Protein AF-A0A354Z1L7-F1 (afdb_monomer_lite)

Secondary structure (DSSP, 8-state):
---SEEEEE-TT-HHHHHHHHHHHHTT--EEEEE--HHHIIIIIHHHHSS--S-EEE-TTS-EEE-

Foldseek 3Di:
DPQAKEWADDPPDVQSVVVVVVCVVVVGGYHYDYNDPCCQVPPCCVQPVDSDDTWMAHPVGHIDHD

Sequence (66 aa):
MDGTFTLYGTEVSLYSGKTRAYLRWKGIPFVEQLSTLAVYRQIIVPNIGRRVIPVVRTPEGDYLQD

pLDDT: mean 95.47, std 8.44, range [46.66, 98.5]

Radius of gyration: 11.02 Å; chains: 1; bounding box: 23×24×26 Å

Structure (mmCIF, N/CA/C/O backbone):
data_AF-A0A354Z1L7-F1
#
_entry.id   AF-A0A354Z1L7-F1
#
loop_
_atom_site.group_PDB
_atom_site.id
_atom_site.type_symbol
_atom_site.label_atom_id
_atom_site.label_alt_id
_atom_site.label_com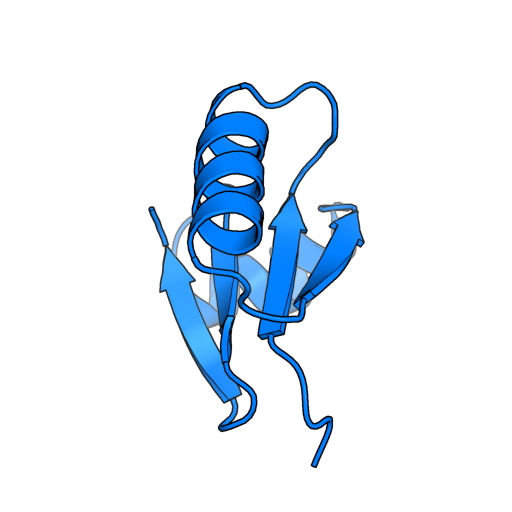p_id
_atom_site.label_asym_id
_atom_site.label_entity_id
_atom_site.label_seq_id
_atom_site.pdbx_PDB_ins_code
_atom_site.Cartn_x
_atom_site.Cartn_y
_atom_site.Cartn_z
_atom_site.occupancy
_atom_site.B_iso_or_equiv
_atom_site.auth_seq_id
_atom_site.a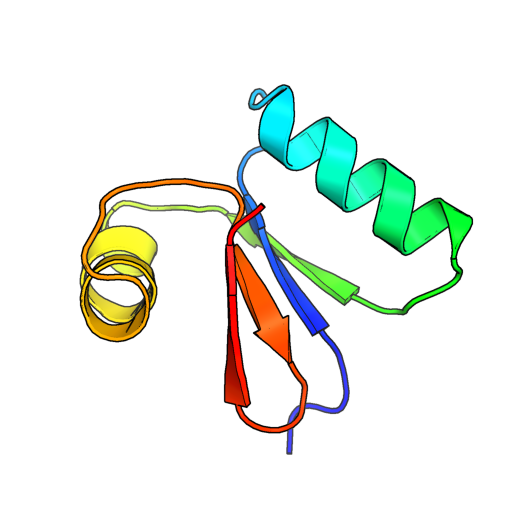uth_comp_id
_atom_site.auth_asym_id
_atom_site.auth_atom_id
_atom_site.pdbx_PDB_model_num
ATOM 1 N N . MET A 1 1 ? -4.455 -13.420 12.836 1.00 46.66 1 MET A N 1
ATOM 2 C CA . MET A 1 1 ? -5.179 -12.622 11.830 1.00 46.66 1 MET A CA 1
ATOM 3 C C . MET A 1 1 ? -4.708 -11.199 12.013 1.00 46.66 1 MET A C 1
ATOM 5 O O . MET A 1 1 ? -4.879 -10.667 13.104 1.00 46.66 1 MET A O 1
ATOM 9 N N . ASP A 1 2 ? -4.016 -10.647 11.020 1.00 58.06 2 ASP A N 1
ATOM 10 C CA . ASP A 1 2 ? -3.550 -9.262 11.075 1.00 58.06 2 ASP A CA 1
ATOM 11 C C . ASP A 1 2 ? -4.788 -8.368 10.957 1.00 58.06 2 ASP A C 1
ATOM 13 O O . ASP A 1 2 ? -5.421 -8.300 9.910 1.00 58.06 2 ASP A O 1
ATOM 17 N N . GLY A 1 3 ? -5.212 -7.774 12.072 1.00 77.19 3 GLY A N 1
ATOM 18 C CA . GLY A 1 3 ? -6.521 -7.124 12.212 1.00 77.19 3 GLY A CA 1
ATOM 19 C C . GLY A 1 3 ? -6.650 -5.757 11.535 1.00 77.19 3 GLY A C 1
ATOM 20 O O . GLY A 1 3 ? -7.323 -4.886 12.078 1.00 77.19 3 GLY A O 1
ATOM 21 N N . THR A 1 4 ? -5.972 -5.516 10.410 1.00 92.38 4 THR A N 1
ATOM 22 C CA . THR A 1 4 ? -5.981 -4.210 9.735 1.00 92.38 4 THR A CA 1
ATOM 23 C C . THR A 1 4 ? -5.805 -4.337 8.224 1.00 92.38 4 THR A C 1
ATOM 25 O O . THR A 1 4 ? -5.181 -5.280 7.734 1.00 92.38 4 THR A O 1
ATOM 28 N N . PHE A 1 5 ? -6.339 -3.373 7.475 1.00 97.50 5 PHE A N 1
ATOM 29 C CA . PHE A 1 5 ? -6.144 -3.310 6.029 1.00 97.50 5 PHE A CA 1
ATOM 30 C C . PHE A 1 5 ? -4.677 -3.007 5.696 1.00 97.50 5 PHE A C 1
ATOM 32 O O . PHE A 1 5 ? -3.998 -2.277 6.419 1.00 97.50 5 PHE A O 1
ATOM 39 N N . THR A 1 6 ? -4.183 -3.520 4.571 1.00 98.12 6 THR A N 1
ATOM 40 C CA . THR A 1 6 ? -2.855 -3.161 4.043 1.00 98.12 6 THR A CA 1
ATOM 41 C C . THR A 1 6 ? -2.998 -2.487 2.690 1.00 98.12 6 THR A C 1
ATOM 43 O O . THR A 1 6 ? -3.498 -3.105 1.758 1.00 98.12 6 THR A O 1
ATOM 46 N N . LEU A 1 7 ? -2.531 -1.247 2.559 1.00 98.38 7 LEU A N 1
ATOM 47 C CA . LEU A 1 7 ? -2.409 -0.547 1.282 1.00 98.38 7 LEU A CA 1
ATOM 48 C C . LEU A 1 7 ? -1.016 -0.801 0.693 1.00 98.38 7 LEU A C 1
ATOM 50 O O . LEU A 1 7 ? -0.024 -0.288 1.204 1.00 98.38 7 LEU A O 1
ATOM 54 N N . TYR A 1 8 ? -0.936 -1.550 -0.401 1.00 98.44 8 TYR A N 1
ATOM 55 C CA . TYR A 1 8 ? 0.256 -1.627 -1.239 1.00 98.44 8 TYR A CA 1
ATOM 56 C C . TYR A 1 8 ? 0.266 -0.431 -2.188 1.00 98.44 8 TYR A C 1
ATOM 58 O O . TYR A 1 8 ? -0.501 -0.379 -3.154 1.00 98.44 8 TYR A O 1
ATOM 66 N N . GLY A 1 9 ? 1.117 0.549 -1.886 1.00 98.12 9 GLY A N 1
ATOM 67 C CA . GLY A 1 9 ? 1.216 1.794 -2.643 1.00 98.12 9 GLY A CA 1
ATOM 68 C C . GLY A 1 9 ? 2.635 2.347 -2.710 1.00 98.12 9 GLY A C 1
ATOM 69 O O . GLY A 1 9 ? 3.605 1.707 -2.289 1.00 98.12 9 GLY A O 1
ATOM 70 N N . THR A 1 10 ? 2.761 3.542 -3.275 1.00 97.88 10 THR A N 1
ATOM 71 C CA . THR A 1 10 ? 3.959 4.383 -3.158 1.00 97.88 10 THR A CA 1
ATOM 72 C C . THR A 1 10 ? 3.536 5.818 -2.856 1.00 97.88 10 THR A C 1
ATOM 74 O O . THR A 1 10 ? 2.435 6.244 -3.213 1.00 97.88 10 THR A O 1
ATOM 77 N N . GLU A 1 11 ? 4.402 6.586 -2.196 1.00 96.62 11 GLU A N 1
ATOM 78 C CA . GLU A 1 11 ? 4.092 7.973 -1.829 1.00 96.62 11 GLU A CA 1
ATOM 79 C C . GLU A 1 11 ? 3.880 8.863 -3.065 1.00 96.62 11 GLU A C 1
ATOM 81 O O . GLU A 1 11 ? 2.914 9.619 -3.123 1.00 96.62 11 GLU A O 1
ATOM 86 N N . VAL A 1 12 ? 4.716 8.688 -4.094 1.00 97.25 12 VAL A N 1
ATOM 87 C CA . VAL A 1 12 ? 4.674 9.456 -5.354 1.00 97.25 12 VAL A CA 1
ATOM 88 C C . VAL A 1 12 ? 3.512 9.081 -6.286 1.00 97.25 12 VAL A C 1
ATOM 90 O O . VAL A 1 12 ? 3.268 9.768 -7.275 1.00 97.25 12 VAL A O 1
ATOM 93 N N . SER A 1 13 ? 2.794 7.986 -6.016 1.00 97.81 13 SER A N 1
ATOM 94 C CA . SER A 1 13 ? 1.661 7.555 -6.840 1.00 97.81 13 SER A CA 1
ATOM 95 C C . SER A 1 13 ? 0.397 8.334 -6.473 1.00 97.81 13 SER A C 1
ATOM 97 O O . SER A 1 13 ? -0.162 8.151 -5.391 1.00 97.81 13 SER A O 1
ATOM 99 N N . LEU A 1 14 ? -0.105 9.152 -7.406 1.00 97.81 14 LEU A N 1
ATOM 100 C CA . LEU A 1 14 ? -1.364 9.891 -7.237 1.00 97.81 14 LEU A CA 1
ATOM 101 C C . LEU A 1 14 ? -2.556 8.957 -6.976 1.00 97.81 14 LEU A C 1
ATOM 103 O O . LEU A 1 14 ? -3.398 9.257 -6.133 1.00 97.81 14 LEU A O 1
ATOM 107 N N . TYR A 1 15 ? -2.592 7.795 -7.637 1.00 97.69 15 TYR A N 1
ATOM 108 C CA . TYR A 1 15 ? -3.617 6.771 -7.411 1.00 97.69 15 TYR A CA 1
ATOM 109 C C . TYR A 1 15 ? -3.537 6.197 -5.992 1.00 97.69 15 TYR A C 1
ATOM 111 O O . TYR A 1 15 ? -4.548 6.119 -5.298 1.00 97.69 15 TYR A O 1
ATOM 119 N N . SER A 1 16 ? -2.326 5.901 -5.501 1.00 98.25 16 SER A N 1
ATOM 120 C CA . SER A 1 16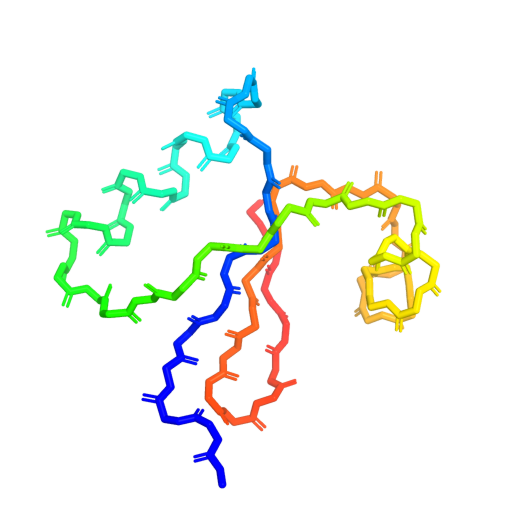 ? -2.142 5.485 -4.099 1.00 98.25 16 SER A CA 1
ATOM 121 C C . SER A 1 16 ? -2.566 6.592 -3.130 1.00 98.25 16 SER A C 1
ATOM 123 O O . SER A 1 16 ? -3.208 6.311 -2.121 1.00 98.25 16 SER A O 1
ATOM 125 N N . GLY A 1 17 ? -2.276 7.855 -3.459 1.00 98.12 17 GLY A N 1
ATOM 126 C CA . GLY A 1 17 ? -2.739 9.024 -2.710 1.00 98.12 17 GLY A CA 1
ATOM 127 C C . GLY A 1 17 ? -4.254 9.125 -2.600 1.00 98.12 17 GLY A C 1
ATOM 128 O O . GLY A 1 17 ? -4.762 9.364 -1.504 1.00 98.12 17 GLY A O 1
ATOM 129 N N . LYS A 1 18 ? -4.976 8.873 -3.694 1.00 98.06 18 LYS A N 1
ATOM 130 C CA . LYS A 1 18 ? -6.443 8.848 -3.719 1.00 98.06 18 LYS A CA 1
ATOM 131 C C . LYS A 1 18 ? -7.001 7.771 -2.780 1.00 98.06 18 LYS A C 1
ATOM 133 O O . LYS A 1 18 ? -7.817 8.091 -1.915 1.00 98.06 18 LYS A O 1
ATOM 138 N N . THR A 1 19 ? -6.530 6.527 -2.881 1.00 98.06 19 THR A N 1
ATOM 139 C CA . THR A 1 19 ? -6.981 5.427 -2.004 1.00 98.06 19 THR A CA 1
ATOM 140 C C . THR A 1 19 ? -6.630 5.688 -0.541 1.00 98.06 19 THR A C 1
ATOM 142 O O . THR A 1 19 ? -7.481 5.541 0.336 1.00 98.06 19 THR A O 1
ATOM 145 N N . ARG A 1 20 ? -5.409 6.163 -0.266 1.00 98.19 20 ARG A N 1
ATOM 146 C CA . ARG A 1 20 ? -4.953 6.556 1.077 1.00 98.19 20 ARG A CA 1
ATOM 147 C C . ARG A 1 20 ? -5.842 7.638 1.685 1.00 98.19 20 ARG A C 1
ATOM 149 O O . ARG A 1 20 ? -6.231 7.532 2.847 1.00 98.19 20 ARG A O 1
ATOM 156 N N . ALA A 1 21 ? -6.171 8.674 0.913 1.00 98.12 21 ALA A N 1
ATOM 157 C CA . ALA A 1 21 ? -7.054 9.748 1.354 1.00 98.12 21 ALA A CA 1
ATOM 158 C C . ALA A 1 21 ? -8.460 9.223 1.673 1.00 98.12 21 ALA A C 1
ATOM 160 O O . ALA A 1 21 ? -9.026 9.604 2.694 1.00 98.12 21 ALA A O 1
ATOM 161 N N . TYR A 1 22 ? -8.991 8.307 0.859 1.00 97.56 22 TYR A N 1
ATOM 162 C CA . TYR A 1 22 ? -10.306 7.711 1.091 1.00 97.56 22 TYR A CA 1
ATOM 163 C C . TYR A 1 22 ? -10.356 6.855 2.365 1.00 97.56 22 TYR A C 1
ATOM 165 O O . TYR A 1 22 ? -11.269 7.023 3.173 1.00 97.56 22 TYR A O 1
A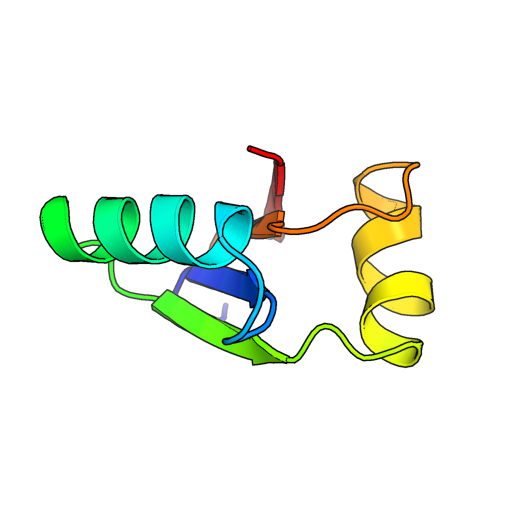TOM 173 N N . LEU A 1 23 ? -9.357 5.991 2.587 1.00 97.12 23 LEU A N 1
ATOM 174 C CA . LEU A 1 23 ? -9.259 5.175 3.807 1.00 97.12 23 LEU A CA 1
ATOM 175 C C . LEU A 1 23 ? -9.197 6.056 5.061 1.00 97.12 23 LEU A C 1
ATOM 177 O O . LEU A 1 23 ? -9.933 5.823 6.019 1.00 97.12 23 LEU A O 1
ATOM 181 N N . ARG A 1 24 ? -8.389 7.126 5.019 1.00 97.88 24 ARG A N 1
ATOM 182 C CA . ARG A 1 24 ? -8.317 8.127 6.096 1.00 97.88 24 ARG A CA 1
ATOM 183 C C . ARG A 1 24 ? -9.650 8.842 6.302 1.00 97.88 24 ARG A C 1
ATOM 185 O O . ARG A 1 24 ? -10.102 8.952 7.435 1.00 97.88 24 ARG A O 1
ATOM 192 N N . TRP A 1 25 ? -10.290 9.296 5.225 1.00 98.25 25 TRP A N 1
ATOM 193 C CA . TRP A 1 25 ? -11.579 9.990 5.287 1.00 98.25 25 TRP A CA 1
ATOM 194 C C . TRP A 1 25 ? -12.686 9.118 5.891 1.00 98.25 25 TRP A C 1
ATOM 196 O O . TRP A 1 25 ? -13.500 9.609 6.668 1.00 98.25 25 TRP A O 1
ATOM 206 N N . LYS A 1 26 ? -12.698 7.818 5.579 1.00 97.31 26 LYS A N 1
ATOM 207 C CA . LYS A 1 26 ? -13.637 6.846 6.157 1.00 97.31 26 LYS A CA 1
ATOM 208 C C . LYS A 1 26 ? -13.264 6.369 7.562 1.00 97.31 26 LYS A C 1
ATOM 210 O O . LYS A 1 26 ? -14.034 5.612 8.145 1.00 97.31 26 LYS A O 1
ATOM 215 N N . GLY A 1 27 ? -12.114 6.777 8.099 1.00 96.69 27 GLY A N 1
ATOM 216 C CA . GLY A 1 27 ? -11.631 6.313 9.398 1.00 96.69 27 GLY A CA 1
ATOM 217 C C . GLY A 1 27 ? -11.298 4.819 9.426 1.00 96.69 27 GLY A C 1
ATOM 218 O O . GLY A 1 27 ? -11.368 4.207 10.487 1.00 96.69 27 GLY A O 1
ATOM 219 N N . ILE A 1 28 ? -10.963 4.223 8.278 1.00 96.12 28 ILE A N 1
ATOM 220 C CA . ILE A 1 28 ? -10.582 2.811 8.186 1.00 96.12 28 ILE A CA 1
ATOM 221 C C . ILE A 1 28 ? -9.108 2.696 8.593 1.00 96.12 28 ILE A C 1
ATOM 223 O O . ILE A 1 28 ? -8.266 3.294 7.920 1.00 96.12 28 ILE A O 1
ATOM 227 N N . PRO A 1 29 ? -8.759 1.951 9.658 1.00 96.19 29 PRO A N 1
ATOM 228 C CA . PRO A 1 29 ? -7.367 1.711 10.015 1.00 96.19 29 PRO A CA 1
ATOM 229 C C . PRO A 1 29 ? -6.669 0.885 8.933 1.00 96.19 29 PRO A C 1
ATOM 231 O O . PRO A 1 29 ? -7.197 -0.128 8.471 1.00 96.19 29 PRO A O 1
ATOM 234 N N . PHE A 1 30 ? -5.477 1.318 8.531 1.00 97.25 30 PHE A N 1
ATOM 235 C CA . PHE A 1 30 ? -4.646 0.582 7.588 1.00 97.25 30 PHE A CA 1
ATOM 236 C C . PHE A 1 30 ? -3.165 0.822 7.858 1.00 97.25 3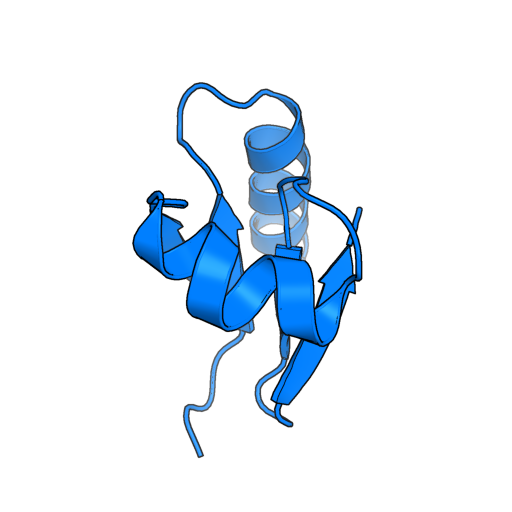0 PHE A C 1
ATOM 238 O O . PHE A 1 30 ? -2.773 1.854 8.410 1.00 97.25 30 PHE A O 1
ATOM 245 N N . VAL A 1 31 ? -2.346 -0.123 7.413 1.00 97.56 31 VAL A N 1
ATOM 246 C CA . VAL A 1 31 ? -0.905 0.063 7.250 1.00 97.56 31 VAL A CA 1
ATOM 247 C C . VAL A 1 31 ? -0.590 0.251 5.777 1.00 97.56 31 VAL A C 1
ATOM 249 O O . VAL A 1 31 ? -1.217 -0.358 4.910 1.00 97.56 31 VAL A O 1
ATOM 252 N N . GLU A 1 32 ? 0.378 1.104 5.477 1.00 97.38 32 GLU A N 1
ATOM 253 C CA . GLU A 1 32 ? 0.854 1.271 4.112 1.00 97.38 32 GLU A CA 1
ATOM 254 C C . GLU A 1 32 ? 2.185 0.552 3.925 1.00 97.38 32 GLU A C 1
ATOM 256 O O . GLU A 1 32 ? 3.137 0.774 4.672 1.00 97.38 32 GLU A O 1
ATOM 261 N N . GLN A 1 33 ? 2.242 -0.307 2.913 1.00 98.06 33 GLN A N 1
ATOM 262 C CA . GLN A 1 33 ? 3.428 -1.058 2.543 1.00 98.06 33 GLN A CA 1
ATOM 263 C C . GLN A 1 33 ? 3.935 -0.589 1.180 1.00 98.06 33 GLN A C 1
ATOM 265 O O . GLN A 1 33 ? 3.190 -0.524 0.199 1.00 98.06 33 GLN A O 1
ATOM 270 N N . LEU A 1 34 ? 5.236 -0.303 1.106 1.00 98.50 34 LEU A N 1
ATOM 271 C CA . LEU A 1 34 ? 5.879 0.113 -0.134 1.00 98.50 34 LEU A CA 1
ATOM 272 C C . LEU A 1 34 ? 5.777 -0.985 -1.202 1.00 98.50 34 LEU A C 1
ATOM 274 O O . LEU A 1 34 ? 6.157 -2.137 -0.977 1.00 98.50 34 LEU A O 1
ATOM 278 N N . SER A 1 35 ? 5.336 -0.604 -2.398 1.00 97.56 35 SER A N 1
ATOM 279 C CA . SER A 1 35 ? 5.165 -1.501 -3.547 1.00 97.56 35 SER A CA 1
ATOM 280 C C . SER A 1 35 ? 6.489 -1.818 -4.247 1.00 97.56 35 SER A C 1
ATOM 282 O O . SER A 1 35 ? 6.757 -1.364 -5.359 1.00 97.56 35 SER A O 1
ATOM 284 N N . THR A 1 36 ? 7.351 -2.584 -3.581 1.00 98.38 36 THR A N 1
ATOM 285 C CA . THR A 1 36 ? 8.634 -3.036 -4.141 1.00 98.38 36 THR A CA 1
ATOM 286 C C . THR A 1 36 ? 8.442 -4.087 -5.239 1.00 98.38 36 THR A C 1
ATOM 288 O O . THR A 1 36 ? 7.376 -4.687 -5.381 1.00 98.38 36 THR A O 1
ATOM 291 N N . LEU A 1 37 ? 9.504 -4.393 -5.993 1.00 98.00 37 LEU A N 1
ATOM 292 C CA . LEU A 1 37 ? 9.478 -5.477 -6.983 1.00 98.00 37 LEU A CA 1
ATOM 293 C C . LEU A 1 37 ? 9.068 -6.830 -6.368 1.00 98.00 37 LEU A C 1
ATOM 295 O O . LEU A 1 37 ? 8.374 -7.611 -7.019 1.00 98.00 37 LEU A O 1
ATOM 299 N N . ALA A 1 38 ? 9.473 -7.100 -5.123 1.00 98.38 38 ALA A N 1
ATOM 300 C CA . ALA A 1 38 ? 9.075 -8.308 -4.404 1.00 98.38 38 ALA A CA 1
ATOM 301 C C . ALA A 1 38 ? 7.563 -8.324 -4.137 1.00 98.38 38 ALA A C 1
ATOM 303 O O . ALA A 1 38 ? 6.910 -9.314 -4.456 1.00 98.38 38 ALA A O 1
ATOM 304 N N . VAL A 1 39 ? 6.993 -7.204 -3.674 1.00 98.25 39 VAL A N 1
ATOM 305 C CA . VAL A 1 39 ? 5.538 -7.049 -3.484 1.00 98.25 39 VAL A CA 1
ATOM 306 C C . VAL A 1 39 ? 4.786 -7.265 -4.797 1.00 98.25 39 VAL A C 1
ATOM 308 O O . VAL A 1 39 ? 3.798 -7.998 -4.825 1.00 98.25 39 VAL A O 1
ATOM 311 N N . TYR A 1 40 ? 5.281 -6.722 -5.913 1.00 98.38 40 TYR A N 1
ATOM 312 C CA . TYR A 1 40 ? 4.671 -6.980 -7.218 1.00 98.38 40 TYR A CA 1
ATOM 313 C C . TYR A 1 40 ? 4.651 -8.467 -7.581 1.00 98.38 40 TYR A C 1
ATOM 315 O O . TYR A 1 40 ? 3.621 -8.980 -8.014 1.00 98.38 40 TYR A O 1
ATOM 323 N N . ARG A 1 41 ? 5.784 -9.158 -7.419 1.00 98.31 41 ARG A N 1
ATOM 324 C CA . ARG A 1 41 ? 5.941 -10.564 -7.824 1.00 98.31 41 ARG A CA 1
ATOM 325 C C . ARG A 1 41 ? 5.197 -11.538 -6.917 1.00 98.31 41 ARG A C 1
ATOM 327 O O . ARG A 1 41 ? 4.675 -12.526 -7.413 1.00 98.31 41 ARG A O 1
ATOM 334 N N . GLN A 1 42 ? 5.197 -11.282 -5.614 1.00 98.19 42 GLN A N 1
ATOM 335 C CA . GLN A 1 42 ? 4.718 -12.231 -4.608 1.00 98.19 42 GLN A CA 1
ATOM 336 C C . GLN A 1 42 ? 3.280 -11.958 -4.172 1.00 98.19 42 GLN A C 1
ATOM 338 O O . GLN A 1 42 ? 2.619 -12.871 -3.693 1.00 98.19 42 GLN A O 1
ATOM 343 N N . ILE A 1 43 ? 2.798 -10.722 -4.328 1.00 97.88 43 ILE A N 1
ATOM 344 C CA . ILE A 1 43 ? 1.499 -10.300 -3.797 1.00 97.88 43 ILE A CA 1
ATOM 345 C C . ILE A 1 43 ? 0.602 -9.779 -4.916 1.00 97.88 43 ILE A C 1
ATOM 347 O O . ILE A 1 43 ? -0.438 -10.367 -5.189 1.00 97.88 43 ILE A O 1
ATOM 351 N N . ILE A 1 44 ? 0.995 -8.703 -5.597 1.00 98.00 44 ILE A N 1
ATOM 352 C CA . ILE A 1 44 ? 0.087 -8.003 -6.518 1.00 98.00 44 ILE A CA 1
ATOM 353 C C . ILE A 1 44 ? -0.246 -8.873 -7.736 1.00 98.00 44 ILE A C 1
ATOM 355 O O . ILE A 1 44 ? -1.415 -9.119 -8.009 1.00 98.00 44 ILE A O 1
ATOM 359 N N . VAL A 1 45 ? 0.757 -9.363 -8.472 1.00 98.12 45 VAL A N 1
ATOM 360 C CA . VAL A 1 45 ? 0.507 -10.128 -9.706 1.00 98.12 45 VAL A CA 1
ATOM 361 C C . VAL A 1 45 ? -0.230 -11.444 -9.432 1.00 98.12 45 VAL A C 1
ATOM 363 O O . VAL A 1 45 ? -1.181 -11.708 -10.162 1.00 98.12 45 VAL A O 1
ATOM 366 N N . PRO A 1 46 ? 0.123 -12.244 -8.405 1.00 98.19 46 PRO A N 1
ATOM 367 C CA . PRO A 1 46 ? -0.617 -13.469 -8.104 1.00 98.19 46 PRO A CA 1
ATOM 368 C C . PRO A 1 46 ? -2.091 -13.249 -7.740 1.00 98.19 46 PRO A C 1
ATOM 370 O O . PRO A 1 46 ? -2.913 -14.082 -8.102 1.00 98.19 46 PRO A O 1
ATOM 373 N N . ASN A 1 47 ? -2.433 -12.146 -7.061 1.00 97.88 47 ASN A N 1
ATOM 374 C CA . ASN A 1 47 ? -3.798 -11.916 -6.567 1.00 97.88 47 ASN A CA 1
ATOM 375 C C . ASN A 1 47 ? -4.661 -11.035 -7.490 1.00 97.88 47 ASN A C 1
ATOM 377 O O . ASN A 1 47 ? -5.876 -11.183 -7.510 1.00 97.88 47 ASN A O 1
ATOM 381 N N . ILE A 1 48 ? -4.053 -10.129 -8.263 1.00 97.75 48 ILE A N 1
ATOM 382 C CA . ILE A 1 48 ? -4.758 -9.181 -9.152 1.00 97.75 48 ILE A CA 1
ATOM 383 C C . ILE A 1 48 ? -4.586 -9.541 -10.637 1.00 97.75 48 ILE A C 1
ATOM 385 O O . ILE A 1 48 ? -5.343 -9.086 -11.492 1.00 97.75 48 ILE A O 1
ATOM 389 N N . GLY A 1 49 ? -3.555 -10.316 -10.988 1.00 96.81 49 GLY A N 1
ATOM 390 C CA . GLY A 1 49 ? -3.231 -10.678 -12.375 1.00 96.81 49 GLY A CA 1
ATOM 391 C C . GLY A 1 49 ? -2.562 -9.564 -13.190 1.00 96.81 49 GLY A C 1
ATOM 392 O O . GLY A 1 49 ? -2.234 -9.759 -14.361 1.00 96.81 49 GLY A O 1
ATOM 393 N N . ARG A 1 50 ? -2.328 -8.383 -12.601 1.00 95.81 50 ARG A N 1
ATOM 394 C CA . ARG A 1 50 ? -1.761 -7.202 -13.279 1.00 95.81 50 ARG A CA 1
ATOM 395 C C . ARG A 1 50 ? -0.690 -6.539 -12.422 1.00 95.81 50 ARG A C 1
ATOM 397 O O . ARG A 1 50 ? -0.742 -6.593 -11.203 1.00 95.81 50 ARG A O 1
ATOM 404 N N . ARG A 1 51 ? 0.281 -5.872 -13.052 1.00 96.56 51 ARG A N 1
ATOM 405 C CA . ARG A 1 51 ? 1.301 -5.066 -12.355 1.00 96.56 51 ARG A CA 1
ATOM 406 C C . ARG A 1 51 ? 0.762 -3.653 -12.125 1.00 96.56 51 ARG A C 1
ATOM 408 O O . ARG A 1 51 ? 1.082 -2.751 -12.891 1.00 96.56 51 ARG A O 1
ATOM 415 N N . VAL A 1 52 ? -0.090 -3.484 -11.116 1.00 97.38 52 VAL A N 1
ATOM 416 C CA . VAL A 1 52 ? -0.775 -2.214 -10.825 1.00 97.38 52 VAL A CA 1
ATOM 417 C C . VAL A 1 52 ? -0.754 -1.886 -9.330 1.00 97.38 52 VAL A C 1
ATOM 419 O O . VAL A 1 52 ? -0.732 -2.786 -8.498 1.00 97.38 52 VAL A O 1
ATOM 422 N N . ILE A 1 53 ? -0.760 -0.593 -9.011 1.00 98.12 53 ILE A N 1
ATOM 423 C CA . ILE A 1 53 ? -0.995 -0.040 -7.672 1.00 98.12 53 ILE A CA 1
ATOM 424 C C . ILE A 1 53 ? -2.017 1.101 -7.781 1.00 98.12 53 ILE A C 1
ATOM 426 O O . ILE A 1 53 ? -2.062 1.751 -8.830 1.00 98.12 53 ILE A O 1
ATOM 430 N N . PRO A 1 54 ? -2.766 1.409 -6.713 1.00 98.38 54 PRO A N 1
ATOM 431 C CA . PRO A 1 54 ? -2.746 0.751 -5.407 1.00 98.38 54 PRO A CA 1
ATOM 432 C C . PRO A 1 54 ? -3.501 -0.580 -5.376 1.00 98.38 54 PRO A C 1
ATOM 434 O O . PRO A 1 54 ? -4.388 -0.831 -6.188 1.00 98.38 54 PRO A O 1
ATOM 437 N N . VAL A 1 55 ? -3.157 -1.413 -4.396 1.00 98.44 55 VAL A N 1
ATOM 438 C CA . VAL A 1 55 ? -3.925 -2.609 -4.023 1.00 98.44 55 VAL A CA 1
ATOM 439 C C . VAL A 1 55 ? -4.138 -2.592 -2.518 1.00 98.44 55 VAL A C 1
ATOM 441 O O . VAL A 1 55 ? -3.203 -2.318 -1.771 1.00 98.44 55 VAL A O 1
ATOM 444 N N . VAL A 1 56 ? -5.345 -2.898 -2.062 1.00 98.12 56 VAL A N 1
ATOM 445 C CA . VAL A 1 56 ? -5.675 -3.043 -0.646 1.00 98.12 56 VAL A CA 1
ATOM 446 C C . VAL A 1 56 ? -5.911 -4.515 -0.334 1.00 98.12 56 VAL A C 1
ATOM 448 O O . VAL A 1 56 ? -6.710 -5.157 -1.004 1.00 98.12 56 VAL A O 1
ATOM 451 N N . ARG A 1 57 ? -5.243 -5.046 0.691 1.00 97.88 57 ARG A N 1
ATOM 452 C CA . ARG A 1 57 ? -5.569 -6.346 1.289 1.00 97.88 57 ARG A CA 1
ATOM 453 C C . ARG A 1 57 ? -6.464 -6.145 2.507 1.00 97.88 57 ARG A C 1
ATOM 455 O O . ARG A 1 57 ? -6.155 -5.294 3.346 1.00 97.88 57 ARG A O 1
ATOM 462 N N . THR A 1 58 ? -7.546 -6.908 2.600 1.00 96.50 58 THR A N 1
ATOM 463 C CA . THR A 1 58 ? -8.460 -6.896 3.750 1.00 96.50 58 THR A CA 1
ATOM 464 C C . THR A 1 58 ? -7.909 -7.744 4.907 1.00 96.50 58 THR A C 1
ATOM 466 O O . THR A 1 58 ? -7.041 -8.595 4.680 1.00 96.50 58 THR A O 1
ATOM 469 N N . PRO A 1 59 ? -8.395 -7.558 6.148 1.00 96.06 59 PRO A N 1
ATOM 470 C CA . PRO A 1 59 ? -8.041 -8.430 7.273 1.00 96.06 59 PRO A CA 1
ATOM 471 C C . PRO A 1 59 ? -8.350 -9.919 7.029 1.00 96.06 59 PRO A C 1
ATOM 473 O O . PRO A 1 59 ? -7.662 -10.796 7.557 1.00 96.06 59 PRO A O 1
ATOM 476 N N . GLU A 1 60 ? -9.355 -10.208 6.200 1.00 95.31 60 GLU A N 1
ATOM 477 C CA . GLU A 1 60 ? -9.782 -11.557 5.807 1.00 95.31 60 GLU A CA 1
ATOM 478 C C . GLU A 1 60 ? -8.862 -12.182 4.744 1.00 95.31 60 GLU A C 1
ATOM 480 O O . GLU A 1 60 ? -8.894 -13.392 4.528 1.00 95.31 60 GLU A O 1
ATOM 485 N N . GLY A 1 61 ? -7.986 -11.380 4.131 1.00 95.06 61 G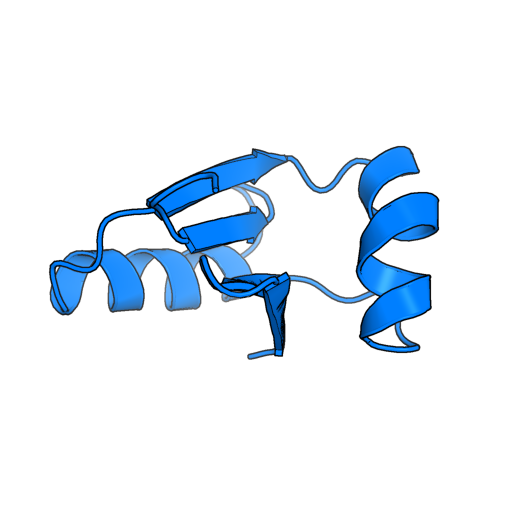LY A N 1
ATOM 486 C CA . GLY A 1 61 ? -7.021 -11.823 3.128 1.00 95.06 61 GLY A CA 1
ATOM 487 C C . GLY A 1 61 ? -7.455 -11.606 1.680 1.00 95.06 61 GLY A C 1
ATOM 488 O O . GLY A 1 61 ? -6.699 -11.986 0.788 1.00 95.06 61 GLY A O 1
ATOM 489 N N . ASP A 1 62 ? -8.596 -10.959 1.446 1.00 96.19 62 ASP A N 1
ATOM 490 C CA . ASP A 1 62 ? -9.047 -10.594 0.105 1.00 96.19 62 ASP A CA 1
ATOM 491 C C . ASP A 1 62 ? -8.268 -9.390 -0.434 1.00 96.19 62 ASP A C 1
ATOM 493 O O . ASP A 1 62 ? -7.715 -8.591 0.326 1.00 96.19 62 ASP A O 1
ATOM 497 N N . TYR A 1 63 ? -8.234 -9.240 -1.760 1.00 97.25 63 TYR A N 1
ATOM 498 C CA . TYR A 1 63 ? -7.516 -8.161 -2.438 1.00 97.25 63 TYR A CA 1
ATOM 499 C C . TYR A 1 63 ? -8.459 -7.300 -3.281 1.00 97.25 63 TYR A C 1
ATOM 501 O O . TYR A 1 63 ? -9.242 -7.804 -4.082 1.00 97.25 63 TYR A O 1
ATOM 509 N N . LEU A 1 64 ? -8.334 -5.983 -3.126 1.00 96.25 64 LEU A N 1
ATOM 510 C CA . LEU A 1 64 ? -9.086 -4.958 -3.842 1.00 96.25 64 LEU A CA 1
ATOM 511 C C . LEU A 1 64 ? -8.119 -4.078 -4.636 1.00 96.25 64 LEU A C 1
ATOM 513 O O . LEU A 1 64 ? -7.132 -3.585 -4.092 1.00 96.25 64 LEU A O 1
ATOM 517 N N . GLN A 1 65 ? -8.411 -3.842 -5.909 1.00 94.44 65 GLN A N 1
ATOM 518 C CA . GLN A 1 65 ? -7.703 -2.876 -6.752 1.00 94.44 65 GLN A CA 1
ATOM 519 C C . GLN A 1 65 ? -8.630 -1.673 -7.010 1.00 94.44 65 GLN A C 1
ATOM 521 O O . GLN A 1 65 ? -9.798 -1.903 -7.313 1.00 94.44 65 GLN A O 1
ATOM 526 N N . ASP A 1 66 ? -8.133 -0.429 -6.871 1.00 78.88 66 ASP A N 1
ATOM 527 C CA . ASP A 1 66 ? -8.863 0.802 -7.290 1.00 78.88 66 ASP A CA 1
ATOM 528 C C . ASP A 1 66 ? -9.014 0.860 -8.808 1.00 78.88 66 ASP A C 1
ATOM 530 O O . ASP A 1 66 ? -7.968 0.707 -9.478 1.00 78.88 66 ASP A O 1
#